Protein AF-A0A6D2LC51-F1 (afdb_monomer)

Mean predicted aligned error: 14.72 Å

Organism: NCBI:txid1685480

Secondary structure (DSSP, 8-state):
---B------------TTSSS---SS--THHHHHHS----------------EEEEEEE-SSEEEEEEEEEETTEEEEEEEEEEEPPHHHHTS-HHHHHHHHHHHHHHHTHHHHHHS-EEEE-SS-HHHHHH-TTS-HHHHHHHHHHTTS-EE-

Foldseek 3Di:
DDWDFPPDPDDPDDDDVVPPPDDDDDDDDPVVVVVPDDDDDDDDPPPPPQQEWEWEWDDDLFKIKIWIWGDDPNDTDTGTIDMDGDDPVRSPDDRLVRRLVNVLRCCVVVVVSQQRHAYEYDDPDPSVCQLPPPVHDPVSVVSNVVCVNGRYHD

Nearest PDB structures (foldseek):
  4hkq-assembly1_A  TM=8.408E-01  e=9.610E-07  Xenotropic MuLV-related virus VP62
  8wut-assembly1_E  TM=8.116E-01  e=4.799E-07  Moloney murine leukemia virus
  4mh8-assembly1_A  TM=8.258E-01  e=1.090E-06  Moloney murine leukemia virus isolate Shinnick
  8ygj-assembly1_E  TM=7.981E-01  e=2.258E-05  Moloney murine leukemia virus
  5dmq-assembly1_A  TM=7.706E-01  e=1.868E-05  Moloney murine leukemia virus isolate Shinnick

Structure (mmCIF, N/CA/C/O backbone):
data_AF-A0A6D2LC51-F1
#
_entry.id   AF-A0A6D2LC51-F1
#
loop_
_atom_site.group_PDB
_atom_site.id
_atom_site.type_symbol
_atom_site.label_atom_id
_atom_site.label_alt_id
_atom_site.label_comp_id
_atom_site.label_asym_id
_atom_site.label_entity_id
_atom_site.label_seq_id
_atom_site.pdbx_PDB_ins_code
_atom_site.Cartn_x
_atom_site.Cartn_y
_atom_site.Cartn_z
_atom_site.occupancy
_atom_site.B_iso_or_equiv
_atom_site.auth_seq_id
_atom_site.auth_comp_id
_atom_site.auth_asym_id
_atom_site.auth_atom_id
_atom_site.pdbx_PDB_model_num
ATOM 1 N N . MET A 1 1 ? 10.761 11.878 9.122 1.00 33.53 1 MET A N 1
ATOM 2 C CA . MET A 1 1 ? 9.705 10.841 9.105 1.00 33.53 1 MET A CA 1
ATOM 3 C C . MET A 1 1 ? 8.913 11.015 10.380 1.00 33.53 1 MET A C 1
ATOM 5 O O . MET A 1 1 ? 9.527 10.983 11.434 1.00 33.53 1 MET A O 1
ATOM 9 N N . GLU A 1 2 ? 7.607 11.233 10.288 1.00 31.53 2 GLU A N 1
ATOM 10 C CA . GLU A 1 2 ? 6.755 11.508 11.445 1.00 31.53 2 GLU A CA 1
ATOM 11 C C . GLU A 1 2 ? 5.524 10.608 11.330 1.00 31.53 2 GLU A C 1
ATOM 13 O O . GLU A 1 2 ? 4.809 10.646 10.328 1.00 31.53 2 GLU A O 1
ATOM 18 N N . VAL A 1 3 ? 5.359 9.702 12.290 1.00 33.09 3 VAL A N 1
ATOM 19 C CA . VAL A 1 3 ? 4.110 8.965 12.483 1.00 33.09 3 VAL A CA 1
ATOM 20 C C . VAL A 1 3 ? 3.375 9.766 13.540 1.00 33.09 3 VAL A C 1
ATOM 22 O O . VAL A 1 3 ? 3.725 9.695 14.714 1.00 33.09 3 VAL A O 1
ATOM 25 N N . MET A 1 4 ? 2.436 10.604 13.110 1.00 32.75 4 MET A N 1
ATOM 26 C CA . MET A 1 4 ? 1.657 11.405 14.043 1.00 32.75 4 MET A CA 1
ATOM 27 C C . MET A 1 4 ? 0.438 10.588 14.458 1.00 32.75 4 MET A C 1
ATOM 29 O O . MET A 1 4 ? -0.562 10.511 13.745 1.00 32.75 4 MET A O 1
ATOM 33 N N . GLU A 1 5 ? 0.563 9.915 15.598 1.00 35.25 5 GLU A N 1
ATOM 34 C CA . GLU A 1 5 ? -0.571 9.321 16.292 1.00 35.25 5 GLU A CA 1
ATOM 35 C C . GLU A 1 5 ? -1.362 10.464 16.933 1.00 35.25 5 GLU A C 1
ATOM 37 O O . GLU A 1 5 ? -1.004 10.985 17.989 1.00 35.25 5 GLU A O 1
ATOM 42 N N . ILE A 1 6 ? -2.440 10.894 16.277 1.00 40.84 6 ILE A N 1
ATOM 43 C CA . ILE A 1 6 ? -3.436 11.788 16.877 1.00 40.84 6 ILE A CA 1
ATOM 44 C C . ILE A 1 6 ? -4.312 10.976 17.836 1.00 40.84 6 ILE A C 1
ATOM 46 O O . ILE A 1 6 ? -5.513 10.800 17.647 1.00 40.84 6 ILE A O 1
ATOM 50 N N . ALA A 1 7 ? -3.685 10.461 18.893 1.00 36.75 7 ALA A N 1
ATOM 51 C CA . ALA A 1 7 ? -4.376 9.912 20.043 1.00 36.75 7 ALA A CA 1
ATOM 52 C C . ALA A 1 7 ? -5.079 11.059 20.779 1.00 36.75 7 ALA A C 1
ATOM 54 O O . ALA A 1 7 ? -4.468 11.748 21.590 1.00 36.75 7 ALA A O 1
ATOM 55 N N . GLY A 1 8 ? -6.354 11.282 20.448 1.00 39.94 8 GLY A N 1
ATOM 56 C CA . GLY A 1 8 ? -7.471 11.512 21.375 1.00 39.94 8 GLY A CA 1
ATOM 57 C C . GLY A 1 8 ? -7.281 12.346 22.653 1.00 39.94 8 GLY A C 1
ATOM 58 O O . GLY A 1 8 ? -8.039 12.155 23.600 1.00 39.94 8 GLY A O 1
ATOM 59 N N . LYS A 1 9 ? -6.326 13.274 22.735 1.00 44.22 9 LYS A N 1
ATOM 60 C CA . LYS A 1 9 ? -6.253 14.276 23.804 1.00 44.22 9 LYS A CA 1
ATOM 61 C C . LYS A 1 9 ? -7.151 15.443 23.410 1.00 44.22 9 LYS A C 1
ATOM 63 O O . LYS A 1 9 ? -6.702 16.347 22.726 1.00 44.22 9 LYS A O 1
ATOM 68 N N . TYR A 1 10 ? -8.438 15.334 23.728 1.00 39.22 10 TYR A N 1
ATOM 69 C CA . TYR A 1 10 ? -9.192 16.219 24.630 1.00 39.22 10 TYR A CA 1
ATOM 70 C C . TYR A 1 10 ? -10.688 15.854 24.551 1.00 39.22 10 TYR A C 1
ATOM 72 O O . TYR A 1 10 ? -11.236 15.721 23.456 1.00 39.22 10 TYR A O 1
ATOM 80 N N . PRO A 1 11 ? -11.356 15.668 25.702 1.00 38.97 11 PRO A N 1
ATOM 81 C CA . PRO A 1 11 ? -12.727 15.185 25.765 1.00 38.97 11 PRO A CA 1
ATOM 82 C C . PRO A 1 11 ? -13.712 16.342 25.574 1.00 38.97 11 PRO A C 1
ATOM 84 O O . PRO A 1 11 ? -13.669 17.330 26.303 1.00 38.97 11 PRO A O 1
ATOM 87 N N . LEU A 1 12 ? -14.655 16.205 24.644 1.00 44.50 12 LEU A N 1
ATOM 88 C CA . LEU A 1 12 ? -15.820 17.084 24.562 1.00 44.50 12 LEU A CA 1
ATOM 89 C C . LEU A 1 12 ? -17.073 16.301 24.945 1.00 44.50 12 LEU A C 1
ATOM 91 O O . LEU A 1 12 ? -17.730 15.715 24.091 1.00 44.50 12 LEU A O 1
ATOM 95 N N . ARG A 1 13 ? -17.363 16.306 26.251 1.00 31.44 13 ARG A N 1
ATOM 96 C CA . ARG A 1 13 ? -18.684 16.509 26.883 1.00 31.44 13 ARG A CA 1
ATOM 97 C C . ARG A 1 13 ? -18.676 15.917 28.291 1.00 31.44 13 ARG A C 1
ATOM 99 O O . ARG A 1 13 ? -18.671 14.706 28.479 1.00 31.44 13 ARG A O 1
ATOM 106 N N . ALA A 1 14 ? -18.689 16.811 29.277 1.00 40.91 14 ALA A N 1
ATOM 107 C CA . ALA A 1 14 ? -19.082 16.503 30.646 1.00 40.91 14 ALA A CA 1
ATOM 108 C C . ALA A 1 14 ? -20.451 15.795 30.658 1.00 40.91 14 ALA A C 1
ATOM 110 O O . ALA A 1 14 ? -21.324 16.155 29.861 1.00 40.91 14 ALA A O 1
ATOM 111 N N . PRO A 1 15 ? -20.646 14.809 31.551 1.00 44.00 15 PRO A N 1
ATOM 112 C CA . PRO A 1 15 ? -21.473 15.111 32.720 1.00 44.00 15 PRO A CA 1
A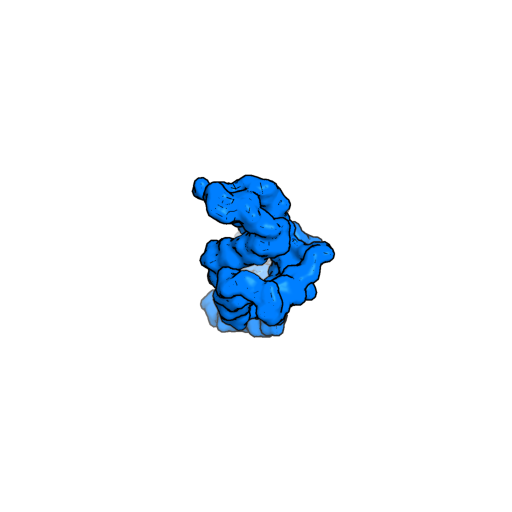TOM 113 C C . PRO A 1 15 ? -21.046 14.319 33.971 1.00 44.00 15 PRO A C 1
ATOM 115 O O . PRO A 1 15 ? -21.217 13.107 34.035 1.00 44.00 15 PRO A O 1
ATOM 118 N N . ILE A 1 16 ? -20.531 15.006 34.994 1.00 40.09 16 ILE A N 1
ATOM 119 C CA . ILE A 1 16 ? -20.418 14.444 36.362 1.00 40.09 16 ILE A CA 1
ATOM 120 C C . ILE A 1 16 ? -20.939 15.439 37.413 1.00 40.09 16 ILE A C 1
ATOM 122 O O . ILE A 1 16 ? -21.378 15.039 38.485 1.00 40.09 16 ILE A O 1
ATOM 126 N N . THR A 1 17 ? -21.013 16.732 37.091 1.00 32.66 17 THR A N 1
ATOM 127 C CA . THR A 1 17 ? -21.396 17.787 38.042 1.00 32.66 17 THR A CA 1
ATOM 128 C C . THR A 1 17 ? -22.825 17.668 38.591 1.00 32.66 17 THR A C 1
ATOM 130 O O . THR A 1 17 ? -23.124 18.296 39.596 1.00 32.66 17 THR A O 1
ATOM 133 N N . LEU A 1 18 ? -23.703 16.847 37.998 1.00 40.84 18 LEU A N 1
ATOM 134 C CA . LEU A 1 18 ? -25.066 16.645 38.510 1.00 40.84 18 LEU A CA 1
ATOM 135 C C . LEU A 1 18 ? -25.186 15.558 39.593 1.00 40.84 18 LEU A C 1
ATOM 137 O O . LEU A 1 18 ? -26.256 15.408 40.168 1.00 40.84 18 LEU A O 1
ATOM 141 N N . ALA A 1 19 ? -24.132 14.781 39.856 1.00 44.56 19 ALA A N 1
ATOM 142 C CA . ALA A 1 19 ? -24.200 13.655 40.792 1.00 44.56 19 ALA A CA 1
ATOM 143 C C . ALA A 1 19 ? -23.714 13.996 42.211 1.00 44.56 19 ALA A C 1
ATOM 145 O O . ALA A 1 19 ? -23.713 13.120 43.071 1.00 44.56 19 ALA A O 1
ATOM 146 N N . LEU A 1 20 ? -23.268 15.235 42.455 1.00 38.88 20 LEU A N 1
ATOM 147 C CA . LEU A 1 20 ? -22.619 15.620 43.714 1.00 38.88 20 LEU A CA 1
ATOM 148 C C . LEU A 1 20 ? -23.469 16.501 44.636 1.00 38.88 20 LEU A C 1
ATOM 150 O O . LEU A 1 20 ? -22.967 16.961 45.657 1.00 38.88 20 LEU A O 1
ATOM 154 N N . GLU A 1 21 ? -24.743 16.701 44.315 1.00 46.88 21 GLU A N 1
ATOM 155 C CA . GLU A 1 21 ? -25.719 17.218 45.267 1.00 46.88 21 GLU A CA 1
ATOM 156 C C . GLU A 1 21 ? -26.601 16.036 45.672 1.00 46.88 21 GLU A C 1
ATOM 158 O O . GLU A 1 21 ? -27.589 15.762 45.003 1.00 46.88 21 GLU A O 1
ATOM 163 N N . MET A 1 22 ? -26.189 15.263 46.681 1.00 36.31 22 MET A N 1
ATOM 164 C CA . MET A 1 22 ? -27.072 14.744 47.739 1.00 36.31 22 MET A CA 1
ATOM 165 C C . MET A 1 22 ? -26.374 13.683 48.595 1.00 36.31 22 MET A C 1
ATOM 167 O O . MET A 1 22 ? -25.944 12.627 48.136 1.00 36.31 22 MET A O 1
ATOM 171 N N . ASP A 1 23 ? -26.298 14.031 49.877 1.00 44.03 23 ASP A N 1
ATOM 172 C CA . ASP A 1 23 ? -25.762 13.263 50.989 1.00 44.03 23 ASP A CA 1
ATOM 173 C C . ASP A 1 23 ? -26.815 12.285 51.549 1.00 44.03 23 ASP A C 1
ATOM 175 O O . ASP A 1 23 ? -28.028 12.483 51.442 1.00 44.03 23 ASP A O 1
ATOM 179 N N . PHE A 1 24 ? -26.330 11.197 52.139 1.00 47.81 24 PHE A N 1
ATOM 180 C CA . PHE A 1 24 ? -27.052 9.951 52.372 1.00 47.81 24 PHE A CA 1
ATOM 181 C C . PHE A 1 24 ? -27.684 9.896 53.769 1.00 47.81 24 PHE A C 1
ATOM 183 O O . PHE A 1 24 ? -26.993 9.656 54.757 1.00 47.81 24 PHE A O 1
ATOM 190 N N . LYS A 1 25 ? -29.018 10.004 53.851 1.00 47.09 25 LYS A N 1
ATOM 191 C CA . LYS A 1 25 ? -29.834 9.430 54.943 1.00 47.09 25 LYS A CA 1
ATOM 192 C C . LYS A 1 25 ? -31.213 9.001 54.416 1.00 47.09 25 LYS A C 1
ATOM 194 O O . LYS A 1 25 ? -32.174 9.750 54.520 1.00 47.09 25 LYS A O 1
ATOM 199 N N . GLY A 1 26 ? -31.308 7.778 53.881 1.00 53.47 26 GLY A N 1
ATOM 200 C CA . GLY A 1 26 ? -32.590 7.106 53.593 1.00 53.47 26 GLY A CA 1
ATOM 201 C C . GLY A 1 26 ? -33.188 7.331 52.198 1.00 53.47 26 GLY A C 1
ATOM 202 O O . GLY A 1 26 ? -34.289 7.859 52.100 1.00 53.47 26 GLY A O 1
ATOM 203 N N . LEU A 1 27 ? -32.500 6.893 51.135 1.00 46.47 27 LEU A N 1
ATOM 204 C CA . LEU A 1 27 ? -32.936 7.043 49.735 1.00 46.47 27 LEU A CA 1
ATOM 205 C C . LEU A 1 27 ? -32.709 5.768 48.887 1.00 46.47 27 LEU A C 1
ATOM 207 O O . LEU A 1 27 ? -32.030 4.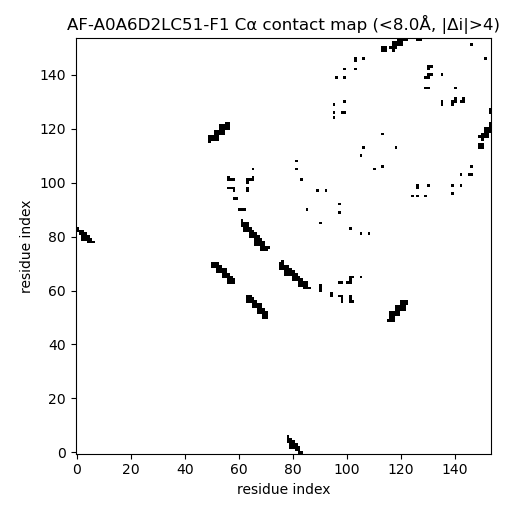825 49.292 1.00 46.47 27 LEU A O 1
ATOM 211 N N . ASP A 1 28 ? -33.370 5.762 47.735 1.00 54.91 28 ASP A N 1
ATOM 212 C CA . ASP A 1 28 ? -33.913 4.688 46.900 1.00 54.91 28 ASP A CA 1
ATOM 213 C C . ASP A 1 28 ? -32.940 3.913 45.979 1.00 54.91 28 ASP A C 1
ATOM 215 O O . ASP A 1 28 ? -31.948 4.430 45.475 1.00 54.91 28 ASP A O 1
ATOM 219 N N . GLY A 1 29 ? -33.295 2.635 45.759 1.00 50.47 29 GLY A N 1
ATOM 220 C CA . GLY A 1 29 ? -33.035 1.733 44.617 1.00 50.47 29 GLY A CA 1
ATOM 221 C C . GLY A 1 29 ? -31.663 1.666 43.928 1.00 50.47 29 GLY A C 1
ATOM 222 O O . GLY A 1 29 ? -31.118 0.578 43.749 1.00 50.47 29 GLY A O 1
ATOM 223 N N . LEU A 1 30 ? -31.104 2.790 43.490 1.00 52.75 30 LEU A N 1
ATOM 224 C CA . LEU A 1 30 ? -29.933 2.831 42.610 1.00 52.75 30 LEU A CA 1
ATOM 225 C C . LEU A 1 30 ? -28.605 2.689 43.364 1.00 52.75 30 LEU A C 1
ATOM 227 O O . LEU A 1 30 ? -27.642 2.158 42.814 1.00 52.75 30 LEU A O 1
ATOM 231 N N . VAL A 1 31 ? -28.558 3.063 44.644 1.00 52.53 31 VAL A N 1
ATOM 232 C CA . VAL A 1 31 ? -27.341 2.915 45.463 1.00 52.53 31 VAL A CA 1
ATOM 233 C C . VAL A 1 31 ? -27.036 1.440 45.771 1.00 52.53 31 VAL A C 1
ATOM 235 O O . VAL A 1 31 ? -25.871 1.048 45.832 1.00 52.53 31 VAL A O 1
ATOM 238 N N . TRP A 1 32 ? -28.057 0.577 45.852 1.00 48.31 32 TRP A N 1
ATOM 239 C CA . TRP A 1 32 ? -27.864 -0.873 45.998 1.00 48.31 32 TRP A CA 1
ATOM 240 C C . 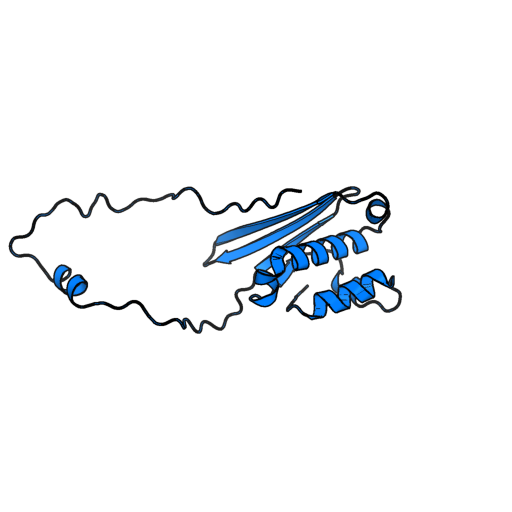TRP A 1 32 ? -27.301 -1.533 44.733 1.00 48.31 32 TRP A C 1
ATOM 242 O O . TRP A 1 32 ? -26.483 -2.449 44.832 1.00 48.31 32 TRP A O 1
ATOM 252 N N . ALA A 1 33 ? -27.671 -1.036 43.547 1.00 50.06 33 ALA A N 1
ATOM 253 C CA . ALA A 1 33 ? -27.197 -1.573 42.270 1.00 50.06 33 ALA A CA 1
ATOM 254 C C . ALA A 1 33 ? -25.690 -1.351 42.043 1.00 50.06 33 ALA A C 1
ATOM 256 O O . ALA A 1 33 ? -25.073 -2.081 41.271 1.00 50.06 33 ALA A O 1
ATOM 257 N N . MET A 1 34 ? -25.082 -0.387 42.743 1.00 49.19 34 MET A N 1
ATOM 258 C CA . MET A 1 34 ? -23.648 -0.100 42.647 1.00 49.19 34 MET A CA 1
ATOM 259 C C . MET A 1 34 ? -22.797 -0.888 43.658 1.00 49.19 34 MET A C 1
ATOM 261 O O . MET A 1 34 ? -21.604 -1.069 43.435 1.00 49.19 34 MET A O 1
ATOM 265 N N . ILE A 1 35 ? -23.393 -1.404 44.741 1.00 58.69 35 ILE A N 1
ATOM 266 C CA . ILE A 1 35 ? -22.685 -2.220 45.748 1.00 58.69 35 ILE A CA 1
ATOM 267 C C . ILE A 1 35 ? -22.648 -3.704 45.339 1.00 58.69 35 ILE A C 1
ATOM 269 O O . ILE A 1 35 ? -21.672 -4.397 45.620 1.00 58.69 35 ILE A O 1
ATOM 273 N N . LEU A 1 36 ? -23.682 -4.194 44.646 1.00 45.06 36 LEU A N 1
ATOM 274 C CA . LEU A 1 36 ? -23.860 -5.620 44.332 1.00 45.06 36 LEU A CA 1
ATOM 275 C C . LEU A 1 36 ? -23.276 -6.070 42.978 1.00 45.06 36 LEU A C 1
ATOM 277 O O . LEU A 1 36 ? -23.453 -7.228 42.608 1.00 45.06 36 LEU A O 1
ATOM 281 N N . TRP A 1 37 ? -22.557 -5.208 42.247 1.00 35.28 37 TRP A N 1
ATOM 282 C CA . TRP A 1 37 ? -21.896 -5.607 40.997 1.00 35.28 37 TRP A CA 1
ATOM 283 C C . TRP A 1 37 ? -20.397 -5.271 40.951 1.00 35.28 37 TRP A C 1
ATOM 285 O O . TRP A 1 37 ? -19.996 -4.182 40.539 1.00 35.28 37 TRP A O 1
ATOM 295 N N . PRO A 1 38 ? -19.539 -6.255 41.256 1.00 47.97 38 PRO A N 1
ATOM 296 C CA . PRO A 1 38 ? -18.314 -6.468 40.488 1.00 47.97 38 PRO A CA 1
ATOM 297 C C . PRO A 1 38 ? -18.305 -7.904 39.910 1.00 47.97 38 PRO A C 1
ATOM 299 O O . PRO A 1 38 ? -18.787 -8.815 40.584 1.00 47.97 38 PRO A O 1
ATOM 302 N N . PRO A 1 39 ? -17.754 -8.158 38.696 1.00 43.62 39 PRO A N 1
ATOM 303 C CA . PRO A 1 39 ? -16.334 -7.891 38.460 1.00 43.62 39 PRO A CA 1
ATOM 304 C C . PRO A 1 39 ? -15.919 -7.469 37.031 1.00 43.62 39 PRO A C 1
ATOM 306 O O . PRO A 1 39 ? -16.573 -7.722 36.020 1.00 43.62 39 PRO A O 1
ATOM 309 N N . ARG A 1 40 ? -14.710 -6.900 36.957 1.00 49.94 40 ARG A N 1
ATOM 310 C CA . ARG A 1 40 ? -13.820 -7.052 35.798 1.00 49.94 40 ARG A CA 1
ATOM 311 C C . ARG A 1 40 ? -13.421 -8.529 35.688 1.00 49.94 40 ARG A C 1
ATOM 313 O O . ARG A 1 40 ? -12.793 -9.003 36.619 1.00 49.94 40 ARG A O 1
ATOM 320 N N . THR A 1 41 ? -13.745 -9.186 34.573 1.00 52.09 41 THR A N 1
ATOM 321 C CA . THR A 1 41 ? -12.890 -10.081 33.749 1.00 52.09 41 THR A CA 1
ATOM 322 C C . THR A 1 41 ? -13.762 -11.023 32.928 1.00 52.09 41 THR A C 1
ATOM 324 O O . THR A 1 41 ? -14.097 -12.113 33.371 1.00 52.09 41 THR A O 1
ATOM 327 N N . SER A 1 42 ? -14.059 -10.609 31.701 1.00 33.09 42 SER A N 1
ATOM 328 C CA . SER A 1 42 ? -14.118 -11.503 30.545 1.00 33.09 42 SER A CA 1
ATOM 329 C C . SER A 1 42 ? -14.258 -10.639 29.293 1.00 33.09 42 SER A C 1
ATOM 331 O O . SER A 1 42 ? -15.349 -10.213 28.927 1.00 33.09 42 SER A O 1
ATOM 333 N N . TYR A 1 43 ? -13.135 -10.405 28.605 1.00 49.78 43 TYR A N 1
ATOM 334 C CA . TYR A 1 43 ? -13.166 -10.653 27.164 1.00 49.78 43 TYR A CA 1
ATOM 335 C C . TYR A 1 43 ? -13.698 -12.094 27.025 1.00 49.78 43 TYR A C 1
ATOM 337 O O . TYR A 1 43 ? -13.203 -12.968 27.738 1.00 49.78 43 TYR A O 1
ATOM 345 N N . PRO A 1 44 ? -14.765 -12.328 26.255 1.00 40.69 44 PRO A N 1
ATOM 346 C CA . PRO A 1 44 ? -14.781 -11.969 24.855 1.00 40.69 44 PRO A CA 1
ATOM 347 C C . PRO A 1 44 ? -16.059 -11.209 24.516 1.00 40.69 44 PRO A C 1
ATOM 349 O O . PRO A 1 44 ? -17.162 -11.748 24.578 1.00 40.69 44 PRO A O 1
ATOM 352 N N . ILE A 1 45 ? -15.921 -9.971 24.044 1.00 44.44 45 ILE A N 1
ATOM 353 C CA . ILE A 1 45 ? -16.909 -9.541 23.060 1.00 44.44 45 ILE A CA 1
ATOM 354 C C . ILE A 1 45 ? -16.479 -10.246 21.779 1.00 44.44 45 ILE A C 1
ATOM 356 O O . ILE A 1 45 ? -15.719 -9.698 20.981 1.00 44.44 45 ILE A O 1
ATOM 360 N N . GLU A 1 46 ? -16.945 -11.483 21.625 1.00 44.09 46 GLU A N 1
ATOM 361 C CA . GLU A 1 46 ? -17.060 -12.167 20.343 1.00 44.09 46 GLU A CA 1
ATOM 362 C C . GLU A 1 46 ? -18.100 -11.386 19.531 1.00 44.09 46 GLU A C 1
ATOM 364 O O . GLU A 1 46 ? -19.253 -11.756 19.355 1.00 44.09 46 GLU A O 1
ATOM 369 N N . THR A 1 47 ? -17.707 -10.191 19.114 1.00 39.88 47 THR A N 1
ATOM 370 C CA . THR A 1 47 ? -18.270 -9.549 17.948 1.00 39.88 47 THR A CA 1
ATOM 371 C C . THR A 1 47 ? -17.246 -9.819 16.867 1.00 39.88 47 THR A C 1
ATOM 373 O O . THR A 1 47 ? -16.365 -9.010 16.575 1.00 39.88 47 THR A O 1
ATOM 376 N N . SER A 1 48 ? -17.347 -11.021 16.305 1.00 43.34 48 SER A N 1
ATOM 377 C CA . SER A 1 48 ? -16.654 -11.495 15.106 1.00 43.34 48 SER A CA 1
ATOM 378 C C . SER A 1 48 ? -17.123 -10.724 13.865 1.00 43.34 48 SER A C 1
ATOM 380 O O . SER A 1 48 ? -17.311 -11.281 12.792 1.00 43.34 48 SER A O 1
ATOM 382 N N . ARG A 1 49 ? -17.325 -9.409 13.981 1.00 51.16 49 ARG A N 1
ATOM 383 C CA . ARG A 1 49 ? -17.149 -8.519 12.846 1.00 51.16 49 ARG A CA 1
ATOM 384 C C . ARG A 1 49 ? -15.697 -8.094 12.917 1.00 51.16 49 ARG A C 1
ATOM 386 O O . ARG A 1 49 ? -15.344 -7.268 13.760 1.00 51.16 49 ARG A O 1
ATOM 393 N N . ARG A 1 50 ? -14.853 -8.670 12.051 1.00 54.28 50 ARG A N 1
ATOM 394 C CA . ARG A 1 50 ? -13.629 -7.994 11.599 1.00 54.28 50 ARG A CA 1
ATOM 395 C C . ARG A 1 50 ? -14.031 -6.539 11.372 1.00 54.28 50 ARG A C 1
ATOM 397 O O . ARG A 1 50 ? -14.857 -6.264 10.511 1.00 54.28 50 ARG A O 1
ATOM 404 N N . ARG A 1 51 ? -13.593 -5.635 12.249 1.00 71.12 51 ARG A N 1
ATOM 405 C CA . ARG A 1 51 ? -13.977 -4.225 12.147 1.00 71.12 51 ARG A CA 1
ATOM 406 C C . ARG A 1 51 ? -13.232 -3.692 10.937 1.00 71.12 51 ARG A C 1
ATOM 408 O O . ARG A 1 51 ? -12.014 -3.568 10.995 1.00 71.12 51 ARG A O 1
ATOM 415 N N . THR A 1 52 ? -13.950 -3.486 9.847 1.00 79.12 52 THR A N 1
ATOM 416 C CA . THR A 1 52 ? -13.379 -3.002 8.598 1.00 79.12 52 THR A CA 1
ATOM 417 C C . THR A 1 52 ? -12.746 -1.636 8.829 1.00 79.12 52 THR A C 1
ATOM 419 O O . THR A 1 52 ? -13.349 -0.759 9.453 1.00 79.12 52 THR A O 1
ATOM 422 N N . ALA A 1 53 ? -11.507 -1.470 8.382 1.00 86.94 53 ALA A N 1
ATOM 423 C CA . ALA A 1 53 ? -10.845 -0.176 8.349 1.00 86.94 53 ALA A CA 1
ATOM 424 C C . ALA A 1 53 ? -10.608 0.225 6.895 1.00 86.94 53 ALA A C 1
ATOM 426 O O . ALA A 1 53 ? -10.303 -0.613 6.051 1.00 86.94 53 ALA A O 1
ATOM 427 N N . TYR A 1 54 ? -10.742 1.513 6.610 1.00 88.25 54 TYR A N 1
ATOM 428 C CA . TYR A 1 54 ? -10.597 2.068 5.274 1.00 88.25 54 TYR A CA 1
ATOM 429 C C . TYR A 1 54 ? -9.235 2.728 5.151 1.00 88.25 54 TYR A C 1
ATOM 431 O O . TYR A 1 54 ? -8.855 3.553 5.983 1.00 88.25 54 TYR A O 1
ATOM 439 N N . LEU A 1 55 ? -8.494 2.372 4.110 1.00 91.06 55 LEU A N 1
ATOM 440 C CA . LEU A 1 55 ? -7.190 2.937 3.817 1.00 91.06 55 LEU A CA 1
ATOM 441 C C . LEU A 1 55 ? -7.267 3.785 2.555 1.00 91.06 55 LEU A C 1
ATOM 443 O O . LEU A 1 55 ? -7.415 3.269 1.451 1.00 91.06 55 LEU A O 1
ATOM 447 N N . TYR A 1 56 ? -7.104 5.090 2.722 1.00 90.44 56 TYR A N 1
ATOM 448 C CA . TYR A 1 56 ? -6.981 6.028 1.615 1.00 90.44 56 TYR A CA 1
ATOM 449 C C . TYR A 1 56 ? -5.515 6.163 1.239 1.00 90.44 56 TYR A C 1
ATOM 451 O O . TYR A 1 56 ? -4.671 6.398 2.104 1.00 90.44 56 TYR A O 1
ATOM 459 N N . LEU A 1 57 ? -5.212 6.033 -0.049 1.00 90.94 57 LEU A N 1
ATOM 460 C CA . LEU A 1 57 ? -3.855 6.147 -0.571 1.00 90.94 57 LEU A CA 1
ATOM 461 C C . LEU A 1 57 ? -3.739 7.374 -1.464 1.00 90.94 57 LEU A C 1
ATOM 463 O O . LEU A 1 57 ? -4.604 7.640 -2.297 1.00 90.94 57 LEU A O 1
ATOM 467 N N . ALA A 1 58 ? -2.629 8.089 -1.332 1.00 88.81 58 ALA A N 1
ATOM 468 C CA . ALA A 1 58 ? -2.279 9.174 -2.227 1.00 88.81 58 ALA A CA 1
ATOM 469 C C . ALA A 1 58 ? -0.808 9.078 -2.631 1.00 88.81 58 ALA A C 1
ATOM 471 O O . ALA A 1 58 ? 0.069 8.706 -1.849 1.00 88.81 58 ALA A O 1
ATOM 472 N N . ALA A 1 59 ? -0.536 9.435 -3.881 1.00 88.94 59 ALA A N 1
ATOM 473 C CA . ALA A 1 59 ? 0.806 9.476 -4.429 1.00 88.94 59 ALA A CA 1
ATOM 474 C C . ALA A 1 59 ? 1.019 10.804 -5.154 1.00 88.94 59 ALA A C 1
ATOM 476 O O . ALA A 1 59 ? 0.223 11.205 -6.000 1.00 88.94 59 ALA A O 1
ATOM 477 N N . SER A 1 60 ? 2.121 11.469 -4.829 1.00 88.38 60 SER A N 1
ATOM 478 C CA . SER A 1 60 ? 2.638 12.638 -5.528 1.00 88.38 60 SER A CA 1
ATOM 479 C C . SER A 1 60 ? 3.990 12.297 -6.175 1.00 88.38 60 SER A C 1
ATOM 481 O O . SER A 1 60 ? 4.544 11.215 -5.944 1.00 88.38 60 SER A O 1
ATOM 483 N N . PRO A 1 61 ? 4.564 13.186 -7.006 1.00 88.31 61 PRO A N 1
ATOM 484 C CA . PRO A 1 61 ? 5.851 12.928 -7.646 1.00 88.31 61 PRO A CA 1
ATOM 485 C C . PRO A 1 61 ? 6.978 12.600 -6.659 1.00 88.31 61 PRO A C 1
ATOM 487 O O . PRO A 1 61 ? 7.813 11.753 -6.978 1.00 88.31 61 PRO A O 1
ATOM 490 N N . ALA A 1 62 ? 6.957 13.217 -5.473 1.00 88.69 62 ALA A N 1
ATOM 491 C CA . ALA A 1 62 ? 8.023 13.148 -4.476 1.00 88.69 62 ALA A CA 1
ATOM 492 C C . ALA A 1 62 ? 7.613 12.500 -3.143 1.00 88.69 62 ALA A C 1
ATOM 494 O O . ALA A 1 62 ? 8.479 12.249 -2.310 1.00 88.69 62 ALA A O 1
ATOM 495 N N . THR A 1 63 ? 6.329 12.217 -2.919 1.00 91.12 63 THR A N 1
ATOM 496 C CA . THR A 1 63 ? 5.830 11.724 -1.627 1.00 91.12 63 THR A CA 1
ATOM 497 C C . THR A 1 63 ? 4.682 10.749 -1.837 1.00 91.12 63 THR A C 1
ATOM 499 O O . THR A 1 63 ? 3.861 10.925 -2.731 1.00 91.12 63 THR A O 1
ATOM 502 N N . VAL A 1 64 ? 4.588 9.741 -0.979 1.00 91.00 64 VAL A N 1
ATOM 503 C CA . VAL A 1 64 ? 3.416 8.867 -0.874 1.00 91.00 64 VAL A CA 1
ATOM 504 C C . VAL A 1 64 ? 2.832 8.952 0.526 1.00 91.00 64 VAL A C 1
ATOM 506 O O . VAL A 1 64 ? 3.570 9.105 1.503 1.00 91.00 64 VAL A O 1
ATOM 509 N N . SER A 1 65 ? 1.514 8.847 0.630 1.00 89.69 65 SER A N 1
ATOM 510 C CA . SER A 1 65 ? 0.813 8.839 1.906 1.00 89.69 65 SER A CA 1
ATOM 511 C C . SER A 1 65 ? -0.319 7.818 1.940 1.00 89.69 65 SER A C 1
ATOM 513 O O . SER A 1 65 ? -0.880 7.429 0.915 1.00 89.69 65 SER A O 1
ATOM 515 N N . GLY A 1 66 ? -0.615 7.369 3.154 1.00 90.19 66 GLY A N 1
ATOM 516 C CA . GLY A 1 66 ? -1.705 6.473 3.492 1.00 90.19 66 GLY A CA 1
ATOM 517 C C . GLY A 1 66 ? -2.415 6.986 4.741 1.00 90.19 66 GLY A C 1
ATOM 518 O O . GLY A 1 66 ? -1.768 7.394 5.707 1.00 90.19 66 GLY A O 1
ATOM 519 N N . MET A 1 67 ? -3.740 6.986 4.726 1.00 89.62 67 MET A N 1
ATOM 520 C CA . MET A 1 67 ? -4.569 7.395 5.855 1.00 89.62 67 MET A CA 1
ATOM 521 C C . MET A 1 67 ? -5.530 6.267 6.206 1.00 89.62 67 MET A C 1
ATOM 523 O O . MET A 1 67 ? -6.376 5.900 5.393 1.00 89.62 67 MET A O 1
ATOM 527 N N . L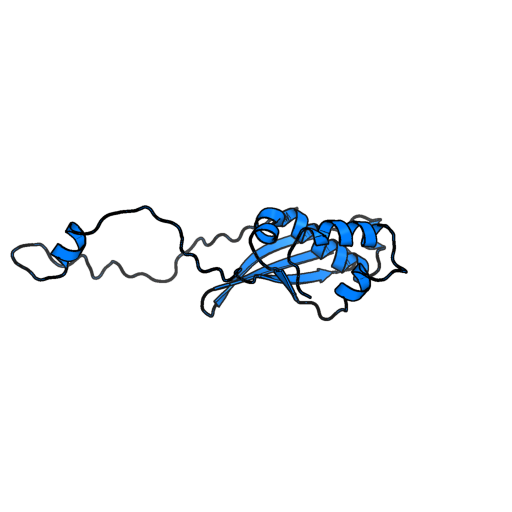EU A 1 68 ? -5.384 5.722 7.413 1.00 88.31 68 LEU A N 1
ATOM 528 C CA . LEU A 1 68 ? -6.239 4.665 7.932 1.00 88.31 68 LEU A CA 1
ATOM 529 C C . LEU A 1 68 ? -7.361 5.279 8.770 1.00 88.31 68 LEU A C 1
ATOM 531 O O . LEU A 1 68 ? -7.117 5.943 9.784 1.00 88.31 68 LEU A O 1
ATOM 535 N N . ILE A 1 69 ? -8.591 5.025 8.351 1.00 85.56 69 ILE A N 1
ATOM 536 C CA . ILE A 1 69 ? -9.817 5.480 8.994 1.00 85.56 69 ILE A CA 1
ATOM 537 C C . ILE A 1 69 ? -10.579 4.259 9.492 1.00 85.56 69 ILE A C 1
ATOM 539 O O . ILE A 1 69 ? -10.713 3.259 8.789 1.00 85.56 69 ILE A O 1
ATOM 543 N N . ARG A 1 70 ? -11.085 4.334 10.720 1.00 82.06 70 ARG A N 1
ATOM 544 C CA . ARG A 1 70 ? -11.958 3.316 11.296 1.00 82.06 70 ARG A CA 1
ATOM 545 C C . ARG A 1 70 ? -13.352 3.900 11.444 1.00 82.06 70 ARG A C 1
ATOM 547 O O . ARG A 1 70 ? -13.506 4.981 12.009 1.00 82.06 70 ARG A O 1
ATOM 554 N N . GLU A 1 71 ? -14.353 3.169 10.975 1.00 71.44 71 GLU A N 1
ATOM 555 C CA . GLU A 1 71 ? -15.747 3.487 11.277 1.00 71.44 71 GLU A CA 1
ATOM 556 C C . GLU A 1 71 ? -16.117 2.904 12.639 1.00 71.44 71 GLU A C 1
ATOM 558 O O . GLU A 1 71 ? -16.012 1.698 12.879 1.00 71.44 71 GLU A O 1
ATOM 563 N N . GLU A 1 72 ? -16.537 3.767 13.558 1.00 66.44 72 GLU A N 1
ATOM 564 C CA . GLU A 1 72 ? -17.079 3.366 14.848 1.00 66.44 72 GLU A CA 1
ATOM 565 C C . GLU A 1 72 ? -18.456 4.006 15.021 1.00 66.44 72 GLU A C 1
ATOM 567 O O . GLU A 1 72 ? -18.555 5.215 15.187 1.00 66.44 72 GLU A O 1
ATOM 572 N N . ARG A 1 73 ? -19.512 3.177 14.992 1.00 58.50 73 ARG A N 1
ATOM 573 C CA . ARG A 1 73 ? -20.895 3.553 15.351 1.00 58.50 73 ARG A CA 1
ATOM 574 C C . ARG A 1 73 ? -21.336 4.914 14.759 1.00 58.50 73 ARG A C 1
ATOM 576 O O . ARG A 1 73 ? -21.687 5.807 15.520 1.00 58.50 73 ARG A O 1
ATOM 583 N N . ASP A 1 74 ? -21.305 5.031 13.427 1.00 57.41 74 ASP A N 1
ATOM 584 C CA . ASP A 1 74 ? -21.658 6.222 12.616 1.00 57.41 74 ASP A CA 1
ATOM 585 C C . ASP A 1 74 ? -20.654 7.393 12.579 1.00 57.41 74 ASP A C 1
ATOM 587 O O . ASP A 1 74 ? -20.899 8.384 11.893 1.00 57.41 74 ASP A O 1
ATOM 591 N N . GLU A 1 75 ? -19.479 7.282 13.208 1.00 57.12 75 GLU A N 1
ATOM 592 C CA . GLU A 1 75 ? -18.400 8.268 13.053 1.00 57.12 75 GLU A CA 1
ATOM 593 C C . GLU A 1 75 ? -17.161 7.647 12.387 1.00 57.12 75 GLU A C 1
ATOM 595 O O . GLU A 1 75 ? -16.590 6.664 12.872 1.00 57.12 75 GLU A O 1
ATOM 600 N N . GLN A 1 76 ? -16.697 8.249 11.284 1.00 60.44 76 GLN A N 1
ATOM 601 C CA . GLN A 1 76 ? -15.370 7.968 10.734 1.00 60.44 76 GLN A CA 1
ATOM 602 C C . GLN A 1 76 ? -14.312 8.662 11.590 1.00 60.44 76 GLN A C 1
ATOM 604 O O . GLN A 1 76 ? -14.154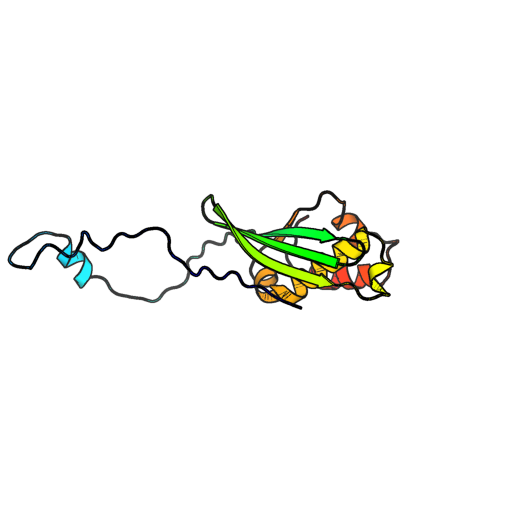 9.882 11.549 1.00 60.44 76 GLN A O 1
ATOM 609 N N . LYS A 1 77 ? -13.552 7.877 12.355 1.00 67.12 77 LYS A N 1
ATOM 610 C CA . LYS A 1 77 ? -12.398 8.375 13.105 1.00 67.12 77 LYS A CA 1
ATOM 611 C C . LYS A 1 77 ? -11.126 8.022 12.355 1.00 67.12 77 LYS A C 1
ATOM 613 O O . LYS A 1 77 ? -10.806 6.849 12.155 1.00 67.12 77 LYS A O 1
ATOM 618 N N . SER A 1 78 ? -10.386 9.045 11.935 1.00 62.53 78 SER A N 1
ATOM 619 C CA . SER A 1 78 ? -9.031 8.858 11.425 1.00 62.53 78 SER A CA 1
ATOM 620 C C . SER A 1 78 ? -8.148 8.346 12.553 1.00 62.53 78 SER A C 1
ATOM 622 O O . SER A 1 78 ? -8.030 9.010 13.583 1.00 62.53 78 SER A O 1
ATOM 624 N N . VAL A 1 79 ? -7.540 7.179 12.368 1.00 72.88 79 VAL A N 1
ATOM 625 C CA . VAL A 1 79 ? -6.755 6.539 13.428 1.00 72.88 79 VAL A CA 1
ATOM 626 C C . VAL A 1 79 ? -5.264 6.759 13.195 1.00 72.88 79 VAL A C 1
ATOM 628 O O . VAL A 1 79 ? -4.543 7.067 14.139 1.00 72.88 79 VAL A O 1
ATOM 631 N N . TYR A 1 80 ? -4.804 6.673 11.939 1.00 82.69 80 TYR A N 1
ATOM 632 C CA . TYR A 1 80 ? -3.385 6.832 11.610 1.00 82.69 80 TYR A CA 1
ATOM 633 C C . TYR A 1 80 ? -3.154 7.508 10.266 1.00 82.69 80 TYR A C 1
ATOM 635 O O . TYR A 1 80 ? -3.819 7.209 9.275 1.00 82.69 80 TYR A O 1
ATOM 643 N N . TYR A 1 81 ? -2.131 8.360 10.226 1.00 85.69 81 TYR A N 1
ATOM 644 C CA . TYR A 1 81 ? -1.592 8.934 9.002 1.00 85.69 81 TYR A CA 1
ATOM 645 C C . TYR A 1 81 ? -0.133 8.517 8.835 1.00 85.69 81 TYR A C 1
ATOM 647 O O . TYR A 1 81 ? 0.696 8.699 9.730 1.00 85.69 81 TYR A O 1
ATOM 655 N N . VAL A 1 82 ? 0.190 7.962 7.671 1.00 87.00 82 VAL A N 1
ATOM 656 C CA . VAL A 1 82 ? 1.551 7.593 7.296 1.00 87.00 82 VAL A CA 1
ATOM 657 C C . VAL A 1 82 ? 1.939 8.325 6.025 1.00 87.00 82 VAL A C 1
ATOM 659 O O . VAL A 1 82 ? 1.229 8.316 5.028 1.00 87.00 82 VAL A O 1
ATOM 662 N N . THR A 1 83 ? 3.106 8.954 6.044 1.00 89.12 83 THR A N 1
ATOM 663 C CA . THR A 1 83 ? 3.695 9.587 4.864 1.00 89.12 83 THR A CA 1
ATOM 664 C C . THR A 1 83 ? 5.151 9.169 4.717 1.00 89.12 83 THR A C 1
ATOM 666 O O . THR A 1 83 ? 5.828 8.812 5.695 1.00 89.12 83 THR A O 1
ATOM 669 N N . LYS A 1 84 ? 5.628 9.158 3.475 1.00 88.81 84 LYS A N 1
ATOM 670 C CA . LYS A 1 84 ? 7.011 8.867 3.117 1.00 88.81 84 LYS A CA 1
ATOM 671 C C . LYS A 1 84 ? 7.425 9.734 1.934 1.00 88.81 84 LYS A C 1
ATOM 673 O O . LYS A 1 84 ? 6.830 9.658 0.861 1.00 88.81 84 LYS A O 1
ATOM 678 N N . THR A 1 85 ? 8.493 10.499 2.120 1.00 92.88 85 THR A N 1
ATOM 679 C CA . THR A 1 85 ? 9.216 11.133 1.016 1.00 92.88 85 THR A CA 1
ATOM 680 C C . THR A 1 85 ? 9.931 10.054 0.206 1.00 92.88 85 THR A C 1
ATOM 682 O O . THR A 1 85 ? 10.619 9.200 0.770 1.00 92.88 85 THR A O 1
ATOM 685 N N . LEU A 1 86 ? 9.738 10.078 -1.106 1.00 90.50 86 LEU A N 1
ATOM 686 C CA . LEU A 1 86 ? 10.353 9.154 -2.046 1.00 90.50 86 LEU A CA 1
ATOM 687 C C . LEU A 1 86 ? 11.828 9.509 -2.239 1.00 90.50 86 LEU A C 1
ATOM 689 O O . LEU A 1 86 ? 12.185 10.681 -2.355 1.00 90.50 86 LEU A O 1
ATOM 693 N N . ILE A 1 87 ? 12.680 8.489 -2.302 1.00 93.19 87 ILE A N 1
ATOM 694 C CA . ILE A 1 87 ? 14.077 8.663 -2.724 1.00 93.19 87 ILE A CA 1
ATOM 695 C C . ILE A 1 87 ? 14.158 8.793 -4.250 1.00 93.19 87 ILE A C 1
ATOM 697 O O . ILE A 1 87 ? 13.232 8.397 -4.952 1.00 93.19 87 ILE A O 1
ATOM 701 N N . ASP A 1 88 ? 15.282 9.272 -4.785 1.00 91.94 88 ASP A N 1
ATOM 702 C CA . ASP A 1 88 ? 15.461 9.524 -6.227 1.00 91.94 88 ASP A CA 1
ATOM 703 C C . ASP A 1 88 ? 15.161 8.311 -7.139 1.00 91.94 88 ASP A C 1
ATOM 705 O O . ASP A 1 88 ? 14.683 8.444 -8.265 1.00 91.94 88 ASP A O 1
ATOM 709 N N . ALA A 1 89 ? 15.400 7.092 -6.653 1.00 91.12 89 ALA A N 1
ATOM 710 C CA . ALA A 1 89 ? 15.015 5.888 -7.385 1.00 91.12 89 ALA A CA 1
ATOM 711 C C . ALA A 1 89 ? 13.487 5.688 -7.426 1.00 91.12 89 ALA A C 1
ATOM 713 O O . ALA A 1 89 ? 12.947 5.257 -8.440 1.00 91.12 89 ALA A O 1
ATOM 714 N N . GLU A 1 90 ? 12.787 6.011 -6.337 1.00 89.56 90 GLU A N 1
ATOM 715 C CA . GLU A 1 90 ? 11.340 5.825 -6.179 1.00 89.56 90 GLU A CA 1
ATOM 716 C C . GLU A 1 90 ? 10.526 6.959 -6.821 1.00 89.56 90 GLU A C 1
ATOM 718 O O . GLU A 1 90 ? 9.397 6.745 -7.264 1.00 89.56 90 GLU A O 1
ATOM 723 N N . THR A 1 91 ? 11.087 8.168 -6.934 1.00 91.38 91 THR A N 1
ATOM 724 C CA . THR A 1 91 ? 10.450 9.286 -7.654 1.00 91.38 91 THR A CA 1
ATOM 725 C C . THR A 1 91 ? 10.263 8.976 -9.139 1.00 91.38 91 THR A C 1
ATOM 727 O O . THR A 1 91 ? 9.329 9.488 -9.758 1.00 91.38 91 THR A O 1
ATOM 730 N N . ARG A 1 92 ? 11.091 8.090 -9.700 1.00 91.50 92 ARG A N 1
ATOM 731 C CA . ARG A 1 92 ? 11.020 7.629 -11.093 1.00 91.50 92 ARG A CA 1
ATOM 732 C C . ARG A 1 92 ? 9.986 6.527 -11.330 1.00 91.50 92 ARG A C 1
ATOM 734 O O . ARG A 1 92 ? 9.778 6.131 -12.473 1.00 91.50 92 ARG A O 1
ATOM 741 N N . TYR A 1 93 ? 9.332 6.030 -10.281 1.00 89.12 93 TYR A N 1
ATOM 742 C CA . TYR A 1 93 ? 8.306 5.002 -10.430 1.00 89.12 93 TYR A CA 1
ATOM 743 C C . TYR A 1 93 ? 7.053 5.553 -11.123 1.00 89.12 93 TYR A C 1
ATOM 745 O O . TYR A 1 93 ? 6.678 6.712 -10.905 1.00 89.12 93 TYR A O 1
ATOM 753 N N . PRO A 1 94 ? 6.361 4.735 -11.935 1.00 89.25 94 PRO A N 1
ATOM 754 C CA . PRO A 1 94 ? 5.072 5.123 -12.483 1.00 89.25 94 PRO A CA 1
ATOM 755 C C . PRO A 1 94 ? 4.046 5.344 -11.352 1.00 89.25 94 PRO A C 1
ATOM 757 O O . PRO A 1 94 ? 4.179 4.755 -10.275 1.00 89.25 94 PRO A O 1
ATOM 760 N N . PRO A 1 95 ? 2.992 6.153 -11.575 1.00 88.50 95 PRO A N 1
ATOM 761 C CA . PRO A 1 95 ? 2.001 6.479 -10.543 1.00 88.50 95 PRO A CA 1
ATOM 762 C C . PRO A 1 95 ? 1.396 5.252 -9.842 1.00 88.50 95 PRO A C 1
ATOM 764 O O . PRO A 1 95 ? 1.244 5.254 -8.622 1.00 88.50 95 PRO A O 1
ATOM 767 N N . MET A 1 96 ? 1.139 4.176 -10.591 1.00 87.94 96 MET A N 1
ATOM 768 C CA . MET A 1 96 ? 0.600 2.922 -10.048 1.00 87.94 96 MET A CA 1
ATOM 769 C C . MET A 1 96 ? 1.573 2.225 -9.090 1.00 87.94 96 MET A C 1
ATOM 771 O O . MET A 1 96 ? 1.173 1.757 -8.028 1.00 87.94 96 MET A O 1
ATOM 775 N N . GLU A 1 97 ? 2.864 2.192 -9.430 1.00 89.88 97 GLU A N 1
ATOM 776 C CA . GLU A 1 97 ? 3.896 1.646 -8.542 1.00 89.88 97 GLU A CA 1
ATOM 777 C C . GLU A 1 97 ? 4.052 2.492 -7.279 1.00 89.88 97 GLU A C 1
ATOM 779 O O . GLU A 1 97 ? 4.281 1.946 -6.203 1.00 89.88 97 GLU A O 1
ATOM 784 N N . LYS A 1 98 ? 3.895 3.817 -7.380 1.00 90.88 98 LYS A N 1
ATOM 785 C CA . LYS A 1 98 ? 3.924 4.700 -6.207 1.00 90.88 98 LYS A CA 1
ATOM 786 C C . LYS A 1 98 ? 2.743 4.446 -5.275 1.00 90.88 98 LYS A C 1
ATOM 788 O O . LYS A 1 98 ? 2.934 4.429 -4.064 1.00 90.88 98 LYS A O 1
ATOM 793 N N . LEU A 1 99 ? 1.547 4.203 -5.810 1.00 90.56 99 LEU A N 1
ATOM 794 C CA . LEU A 1 99 ? 0.394 3.813 -4.993 1.00 90.56 99 LEU A CA 1
ATOM 795 C C . LEU A 1 99 ? 0.582 2.442 -4.341 1.00 90.56 99 LEU A C 1
ATOM 797 O O . LEU A 1 99 ? 0.313 2.298 -3.151 1.00 90.56 99 LEU A O 1
ATOM 801 N N . ALA A 1 100 ? 1.104 1.458 -5.075 1.00 91.44 100 ALA A N 1
ATOM 802 C CA . ALA A 1 100 ? 1.451 0.162 -4.493 1.00 91.44 100 ALA A CA 1
ATOM 803 C C . ALA A 1 100 ? 2.493 0.313 -3.372 1.00 91.44 100 ALA A C 1
ATOM 805 O O . ALA A 1 100 ? 2.341 -0.266 -2.299 1.00 91.44 100 ALA A O 1
ATOM 806 N N . LEU A 1 101 ? 3.507 1.160 -3.571 1.00 91.38 101 LEU A N 1
ATOM 807 C CA . LEU A 1 101 ? 4.489 1.487 -2.541 1.00 91.38 101 LEU A CA 1
ATOM 808 C C . LEU A 1 101 ? 3.837 2.153 -1.320 1.00 91.38 101 LEU A C 1
ATOM 810 O O . LEU A 1 101 ? 4.201 1.831 -0.192 1.00 91.38 101 LEU A O 1
ATOM 814 N N . ALA A 1 102 ? 2.868 3.050 -1.521 1.00 92.06 102 ALA A N 1
ATOM 815 C CA . ALA A 1 102 ? 2.101 3.662 -0.436 1.00 92.06 102 ALA A CA 1
ATOM 816 C C . ALA A 1 102 ? 1.371 2.601 0.405 1.00 92.06 102 ALA A C 1
ATOM 818 O O . ALA A 1 102 ? 1.408 2.658 1.638 1.00 92.06 102 ALA A O 1
ATOM 819 N N . LEU A 1 103 ? 0.769 1.604 -0.252 1.00 92.44 103 LEU A N 1
ATOM 820 C CA . LEU A 1 103 ? 0.090 0.487 0.404 1.00 92.44 103 LEU A CA 1
ATOM 821 C C . LEU A 1 103 ? 1.066 -0.385 1.199 1.00 92.44 103 LEU A C 1
ATOM 823 O O . LEU A 1 103 ? 0.842 -0.613 2.382 1.00 92.44 103 LEU A O 1
ATOM 827 N N . VAL A 1 104 ? 2.177 -0.807 0.593 1.00 92.69 104 VAL A N 1
ATOM 828 C CA . VAL A 1 104 ? 3.209 -1.627 1.257 1.00 92.69 104 VAL A CA 1
ATOM 829 C C . VAL A 1 104 ? 3.796 -0.902 2.464 1.00 92.69 104 VAL A C 1
ATOM 831 O O . VAL A 1 104 ? 3.930 -1.477 3.542 1.00 92.69 104 VAL A O 1
ATOM 834 N N . MET A 1 105 ? 4.096 0.390 2.321 1.00 92.06 105 MET A N 1
ATOM 835 C CA . MET A 1 105 ? 4.577 1.218 3.427 1.00 92.06 105 MET A CA 1
ATOM 836 C C . MET A 1 105 ? 3.545 1.323 4.552 1.00 92.06 105 MET A C 1
ATOM 838 O O . MET A 1 105 ? 3.919 1.293 5.725 1.00 92.06 105 MET A O 1
ATOM 842 N N . SER A 1 106 ? 2.262 1.440 4.206 1.00 91.50 106 SER A N 1
ATOM 843 C CA . SER A 1 106 ? 1.167 1.482 5.178 1.00 91.50 106 SER A CA 1
ATOM 844 C C . SER A 1 106 ? 1.009 0.147 5.895 1.00 91.50 106 SER A C 1
ATOM 846 O O . SER A 1 106 ? 0.961 0.136 7.120 1.00 91.50 106 SER A O 1
ATOM 848 N N . ALA A 1 107 ? 1.027 -0.968 5.164 1.00 91.25 107 ALA A N 1
ATOM 849 C CA . ALA A 1 107 ? 0.950 -2.318 5.715 1.00 91.25 107 ALA A CA 1
ATOM 850 C C . ALA A 1 107 ? 2.134 -2.628 6.640 1.00 91.25 107 ALA A C 1
ATOM 852 O O . ALA A 1 107 ? 1.957 -3.152 7.736 1.00 91.25 107 ALA A O 1
ATOM 853 N N . SER A 1 108 ? 3.342 -2.222 6.242 1.00 91.19 108 SER A N 1
ATOM 854 C CA . SER A 1 108 ? 4.554 -2.391 7.043 1.00 91.19 108 SER A CA 1
ATOM 855 C C . SER A 1 108 ? 4.499 -1.585 8.347 1.00 91.19 108 SER A C 1
ATOM 857 O O . SER A 1 108 ? 4.783 -2.119 9.419 1.00 91.19 108 SER A O 1
ATOM 859 N N . LYS A 1 109 ? 4.093 -0.309 8.282 1.00 89.06 109 LYS A N 1
ATOM 860 C CA . LYS A 1 109 ? 4.030 0.572 9.461 1.00 89.06 109 LYS A CA 1
ATOM 861 C C . LYS A 1 109 ? 2.849 0.270 10.380 1.00 89.06 109 LYS A C 1
ATOM 863 O O . LYS A 1 109 ? 2.978 0.392 11.592 1.00 89.06 109 LYS A O 1
ATOM 868 N N . LEU A 1 110 ? 1.710 -0.109 9.812 1.00 86.88 110 LEU A N 1
ATOM 869 C CA . LEU A 1 110 ? 0.464 -0.380 10.529 1.00 86.88 110 LEU A CA 1
ATOM 870 C C . LEU A 1 110 ? 0.206 -1.887 10.642 1.00 86.88 110 LEU A C 1
ATOM 872 O O . LEU A 1 110 ? -0.942 -2.315 10.738 1.00 86.88 110 LEU A O 1
ATOM 876 N N . ARG A 1 111 ? 1.270 -2.701 10.670 1.00 88.56 111 ARG A N 1
ATOM 877 C CA . ARG A 1 111 ? 1.185 -4.167 10.702 1.00 88.56 111 ARG A CA 1
ATOM 878 C C . ARG A 1 111 ? 0.229 -4.719 11.771 1.00 88.56 111 ARG A C 1
ATOM 880 O O . ARG A 1 111 ? -0.574 -5.580 11.419 1.00 88.56 111 ARG A O 1
ATOM 887 N N . PRO A 1 112 ? 0.210 -4.212 13.025 1.00 84.94 112 PRO A N 1
ATOM 888 C CA . PRO A 1 112 ? -0.742 -4.690 14.031 1.00 84.94 112 PRO A CA 1
ATOM 889 C C . PRO A 1 112 ? -2.209 -4.498 13.620 1.00 84.94 112 PRO A C 1
ATOM 891 O O . PRO A 1 112 ? -3.059 -5.316 13.970 1.00 84.94 112 PRO A O 1
ATOM 894 N N . TYR A 1 113 ? -2.514 -3.446 12.851 1.00 83.56 113 TYR A N 1
ATOM 895 C CA . TYR A 1 113 ? -3.858 -3.182 12.335 1.00 83.56 113 TYR A CA 1
ATOM 896 C C . TYR A 1 113 ? -4.208 -4.108 11.174 1.00 83.56 113 TYR A C 1
ATOM 898 O O . TYR A 1 113 ? -5.271 -4.718 11.203 1.00 83.56 113 TYR A O 1
ATOM 906 N N . PHE A 1 114 ? -3.293 -4.277 10.217 1.00 86.81 114 PHE A N 1
ATOM 907 C CA . PHE A 1 114 ? -3.472 -5.166 9.063 1.00 86.81 114 PHE A CA 1
ATOM 908 C C . PHE A 1 114 ? -3.617 -6.647 9.447 1.00 86.81 114 PHE A C 1
ATOM 910 O O . PHE A 1 114 ? -4.272 -7.405 8.742 1.00 86.81 114 PHE A O 1
ATOM 917 N N . GLN A 1 115 ? -3.026 -7.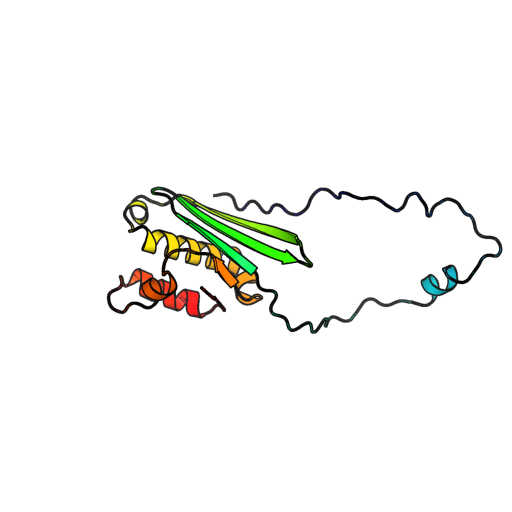073 10.567 1.00 86.38 115 GLN A N 1
ATOM 918 C CA . GLN A 1 115 ? -3.143 -8.453 11.056 1.00 86.38 115 GLN A CA 1
ATOM 919 C C . GLN A 1 115 ? -4.438 -8.719 11.836 1.00 86.38 115 GLN A C 1
ATOM 921 O O . GLN A 1 115 ? -4.872 -9.864 11.933 1.00 86.38 115 GLN A O 1
ATOM 926 N N . SER A 1 116 ? -5.054 -7.683 12.412 1.00 83.19 116 SER A N 1
ATOM 927 C CA . SER A 1 116 ? -6.234 -7.819 13.279 1.00 83.19 116 SER A CA 1
ATOM 928 C C . SER A 1 116 ? -7.549 -7.390 12.619 1.00 83.19 116 SER A C 1
ATOM 930 O O . SER A 1 116 ? -8.622 -7.726 13.124 1.00 83.19 116 SER A O 1
ATOM 932 N N . HIS A 1 117 ? -7.489 -6.670 11.497 1.00 83.44 117 HIS A N 1
ATOM 933 C CA . HIS A 1 117 ? -8.645 -6.083 10.821 1.00 83.44 117 HIS A CA 1
ATOM 934 C C . HIS A 1 117 ? -8.604 -6.338 9.315 1.00 83.44 117 HIS A C 1
ATOM 936 O O . HIS A 1 117 ? -7.530 -6.433 8.731 1.00 83.44 117 HIS A O 1
ATOM 942 N N . SER A 1 118 ? -9.788 -6.401 8.700 1.00 86.50 118 SER A N 1
ATOM 943 C CA . SER A 1 118 ? -9.912 -6.333 7.242 1.00 86.50 118 SER A CA 1
ATOM 944 C C . SER A 1 118 ? -9.702 -4.890 6.791 1.00 86.50 118 SER A C 1
ATOM 946 O O . SER A 1 118 ? -10.276 -3.972 7.393 1.00 86.50 118 SER A O 1
ATOM 948 N N . ILE A 1 119 ? -8.864 -4.683 5.777 1.00 89.19 119 ILE A N 1
ATOM 949 C CA . ILE A 1 119 ? -8.525 -3.358 5.256 1.00 89.19 119 ILE A CA 1
ATOM 950 C C . ILE A 1 119 ? -9.150 -3.186 3.875 1.00 89.19 119 ILE A C 1
ATOM 952 O O . ILE A 1 119 ? -8.786 -3.896 2.945 1.00 89.19 119 ILE A O 1
ATOM 956 N N . VAL A 1 120 ? -10.028 -2.198 3.719 1.00 90.25 120 VAL A N 1
ATOM 957 C CA . VAL A 1 120 ? -10.579 -1.798 2.419 1.00 90.25 120 VAL A CA 1
ATOM 958 C C . VAL A 1 120 ? -9.759 -0.634 1.881 1.00 90.25 120 VAL A C 1
ATOM 960 O O . VAL A 1 120 ? -9.724 0.450 2.468 1.00 90.25 120 VAL A O 1
ATOM 963 N N . VAL A 1 121 ? -9.071 -0.845 0.766 1.00 91.06 121 VAL A N 1
ATOM 964 C CA . VAL A 1 121 ? -8.270 0.179 0.100 1.00 91.06 121 VAL A CA 1
ATOM 965 C C . VAL A 1 121 ? -9.178 1.037 -0.765 1.00 91.06 121 VAL A C 1
ATOM 967 O O . VAL A 1 121 ? -9.661 0.620 -1.809 1.00 91.06 121 VAL A O 1
ATOM 970 N N . MET A 1 122 ? -9.352 2.288 -0.358 1.00 87.50 122 MET A N 1
ATOM 971 C CA . MET A 1 122 ? -10.129 3.268 -1.101 1.00 87.50 122 MET A CA 1
ATOM 972 C C . MET A 1 122 ? -9.249 3.870 -2.199 1.00 87.50 122 MET A C 1
ATOM 974 O O . MET A 1 122 ? -8.421 4.750 -1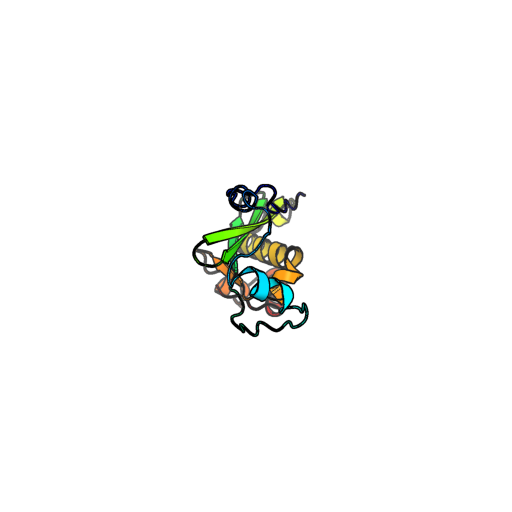.947 1.00 87.50 122 MET A O 1
ATOM 978 N N . THR A 1 123 ? -9.411 3.383 -3.430 1.00 82.38 123 THR A N 1
ATOM 979 C CA . THR A 1 123 ? -8.688 3.873 -4.610 1.00 82.38 123 THR A CA 1
ATOM 980 C C . THR A 1 123 ? -9.592 3.920 -5.839 1.00 82.38 123 THR A C 1
ATOM 982 O O . THR A 1 123 ? -10.411 3.039 -6.063 1.00 82.38 123 THR A O 1
ATOM 985 N N . SER A 1 124 ? -9.438 4.953 -6.670 1.00 78.94 124 SER A N 1
ATOM 986 C CA . SER A 1 124 ? -10.109 5.043 -7.976 1.00 78.94 124 SER A CA 1
ATOM 987 C C . SER A 1 124 ? -9.360 4.303 -9.088 1.00 78.94 124 SER A C 1
ATOM 989 O O . SER A 1 124 ? -9.848 4.199 -10.212 1.00 78.94 124 SER A O 1
ATOM 991 N N . GLN A 1 125 ? -8.147 3.826 -8.799 1.00 81.75 125 GLN A N 1
ATOM 992 C CA . GLN A 1 125 ? -7.253 3.191 -9.764 1.00 81.75 125 GLN A CA 1
ATOM 993 C C . GLN A 1 125 ? -7.289 1.666 -9.586 1.00 81.75 125 GLN A C 1
ATOM 995 O O . GLN A 1 125 ? -7.426 1.202 -8.455 1.00 81.75 125 GLN A O 1
ATOM 1000 N N . PRO A 1 126 ? -7.114 0.863 -10.656 1.00 84.88 126 PRO A N 1
ATOM 1001 C CA . PRO A 1 126 ? -7.228 -0.598 -10.603 1.00 84.88 126 PRO A CA 1
ATOM 1002 C C . PRO A 1 126 ? -5.996 -1.257 -9.950 1.00 84.88 126 PRO A C 1
ATOM 1004 O O . PRO A 1 126 ? -5.263 -2.022 -10.580 1.00 84.88 126 PRO A O 1
ATOM 1007 N N . LEU A 1 127 ? -5.750 -0.953 -8.672 1.00 86.06 127 LEU A N 1
ATOM 1008 C CA . LEU A 1 127 ? -4.548 -1.353 -7.938 1.00 86.06 127 LEU A CA 1
ATOM 1009 C C . LEU A 1 127 ? -4.432 -2.877 -7.817 1.00 86.06 127 LEU A C 1
ATOM 1011 O O . LEU A 1 127 ? -3.349 -3.426 -8.014 1.00 86.06 127 LEU A O 1
ATOM 1015 N N . ARG A 1 128 ? -5.564 -3.562 -7.604 1.00 85.69 128 ARG A N 1
ATOM 1016 C CA . ARG A 1 128 ? -5.648 -5.028 -7.602 1.00 85.69 128 ARG A CA 1
ATOM 1017 C C . ARG A 1 128 ? -5.098 -5.626 -8.897 1.00 85.69 128 ARG A C 1
ATOM 1019 O O . ARG A 1 128 ? -4.280 -6.539 -8.865 1.00 85.69 128 ARG A O 1
ATOM 1026 N N . THR A 1 129 ? -5.503 -5.085 -10.043 1.00 84.38 129 THR A N 1
ATOM 1027 C CA . THR A 1 129 ? -5.060 -5.575 -11.354 1.00 84.38 129 THR A CA 1
ATOM 1028 C C . THR A 1 129 ? -3.567 -5.354 -11.560 1.00 84.38 129 THR A C 1
ATOM 1030 O O . THR A 1 129 ? -2.894 -6.227 -12.095 1.00 84.38 129 THR A O 1
ATOM 1033 N N . VAL A 1 130 ? -3.028 -4.216 -11.115 1.00 84.94 130 VAL A N 1
ATOM 1034 C CA . VAL A 1 130 ? -1.593 -3.917 -11.246 1.00 84.94 130 VAL A CA 1
ATOM 1035 C C . VAL A 1 130 ? -0.746 -4.852 -10.382 1.00 84.94 130 VAL A C 1
ATOM 1037 O O . VAL A 1 130 ? 0.277 -5.341 -10.851 1.00 84.94 130 VAL A O 1
ATOM 1040 N N . LEU A 1 131 ? -1.176 -5.141 -9.151 1.00 83.69 131 LEU A N 1
ATOM 1041 C CA . LEU A 1 131 ? -0.461 -6.053 -8.252 1.00 83.69 131 LEU A CA 1
ATOM 1042 C C . LEU A 1 131 ? -0.475 -7.507 -8.750 1.00 83.69 131 LEU A C 1
ATOM 1044 O O . LEU A 1 131 ? 0.502 -8.224 -8.552 1.00 83.69 131 LEU A O 1
ATOM 1048 N N . HIS A 1 132 ? -1.548 -7.930 -9.423 1.00 79.88 132 HIS A N 1
ATOM 1049 C CA . HIS A 1 132 ? -1.706 -9.300 -9.926 1.00 79.88 132 HIS A CA 1
ATOM 1050 C C . HIS A 1 132 ? -1.392 -9.475 -11.418 1.00 79.88 132 HIS A C 1
ATOM 1052 O O . HIS A 1 132 ? -1.516 -10.581 -11.944 1.00 79.88 132 HIS A O 1
ATOM 1058 N N . SER A 1 133 ? -1.002 -8.414 -12.126 1.00 77.69 133 SER A N 1
ATOM 1059 C CA . SER A 1 133 ? -0.727 -8.509 -13.558 1.00 77.69 133 SER A CA 1
ATOM 1060 C C . SER A 1 133 ? 0.558 -9.320 -13.808 1.00 77.69 133 SER A C 1
ATOM 1062 O O . SER A 1 133 ? 1.577 -9.075 -13.155 1.00 77.69 133 SER A O 1
ATOM 1064 N N . PRO A 1 134 ? 0.564 -10.261 -14.770 1.00 58.19 134 PRO A N 1
ATOM 1065 C CA . PRO A 1 134 ? 1.737 -11.078 -15.083 1.00 58.19 134 PRO A CA 1
ATOM 1066 C C . PRO A 1 134 ? 2.846 -10.298 -15.809 1.00 58.19 134 PRO A C 1
ATOM 1068 O O . PRO A 1 134 ? 3.984 -10.751 -15.844 1.00 58.19 134 PRO A O 1
ATOM 1071 N N . ASN A 1 135 ? 2.543 -9.120 -16.370 1.00 64.31 135 ASN A N 1
ATOM 1072 C CA . ASN A 1 135 ? 3.498 -8.296 -17.126 1.00 64.31 135 ASN A CA 1
ATOM 1073 C C . ASN A 1 135 ? 4.193 -7.231 -16.256 1.00 64.31 135 ASN A C 1
ATOM 1075 O O . ASN A 1 135 ? 4.551 -6.149 -16.724 1.00 64.31 135 ASN A O 1
ATOM 1079 N N . THR A 1 136 ? 4.299 -7.498 -14.959 1.00 70.25 136 THR A N 1
ATOM 1080 C CA . THR A 1 136 ? 4.618 -6.483 -13.957 1.00 70.25 136 THR A CA 1
ATOM 1081 C C . THR A 1 136 ? 6.067 -6.595 -13.487 1.00 70.25 136 THR A C 1
ATOM 1083 O O . THR A 1 136 ? 6.648 -7.678 -13.474 1.00 70.25 136 THR A O 1
ATOM 1086 N N . SER A 1 137 ? 6.675 -5.470 -13.087 1.00 79.06 137 SER A N 1
ATOM 1087 C CA . SER A 1 137 ? 8.012 -5.444 -12.482 1.00 79.06 137 SER A CA 1
ATOM 1088 C C . SER A 1 137 ? 8.132 -6.461 -11.340 1.00 79.06 137 SER A C 1
ATOM 1090 O O . SER A 1 137 ? 7.235 -6.562 -10.502 1.00 79.06 137 SER A O 1
ATOM 1092 N N . GLY A 1 138 ? 9.277 -7.146 -11.232 1.00 85.25 138 GLY A N 1
ATOM 1093 C CA . GLY A 1 138 ? 9.535 -8.094 -10.139 1.00 85.25 138 GLY A CA 1
ATOM 1094 C C . GLY A 1 138 ? 9.361 -7.491 -8.735 1.00 85.25 138 GLY A C 1
ATOM 1095 O O . GLY A 1 138 ? 9.050 -8.210 -7.788 1.00 85.25 138 GLY A O 1
ATOM 1096 N N . ARG A 1 139 ? 9.475 -6.160 -8.596 1.00 87.06 139 ARG A N 1
ATOM 1097 C CA . ARG A 1 139 ? 9.167 -5.440 -7.347 1.00 87.06 139 ARG A CA 1
ATOM 1098 C C . ARG A 1 139 ? 7.692 -5.538 -6.959 1.00 87.06 139 ARG A C 1
ATOM 1100 O O . ARG A 1 139 ? 7.397 -5.816 -5.804 1.00 87.06 139 ARG A O 1
ATOM 1107 N N . LEU A 1 140 ? 6.779 -5.354 -7.911 1.00 88.25 140 LEU A N 1
ATOM 1108 C CA . LEU A 1 140 ? 5.341 -5.445 -7.656 1.00 88.25 140 LEU A CA 1
ATOM 1109 C C . LEU A 1 140 ? 4.913 -6.880 -7.350 1.00 88.25 140 LEU A C 1
ATOM 1111 O O . LEU A 1 140 ? 4.074 -7.070 -6.480 1.00 88.25 140 LEU A O 1
ATOM 1115 N N . VAL A 1 141 ? 5.542 -7.880 -7.978 1.00 89.81 141 VAL A N 1
ATOM 1116 C CA . VAL A 1 141 ? 5.327 -9.295 -7.623 1.00 89.81 141 VAL A CA 1
ATOM 1117 C C . VAL A 1 141 ? 5.722 -9.547 -6.168 1.00 89.81 141 VAL A C 1
ATOM 1119 O O . VAL A 1 141 ? 4.951 -10.126 -5.408 1.00 89.81 141 VAL A O 1
ATOM 1122 N N . LYS A 1 142 ? 6.894 -9.055 -5.747 1.00 90.06 142 LYS A N 1
ATOM 1123 C CA . LYS A 1 142 ? 7.336 -9.151 -4.351 1.00 90.06 142 LYS A CA 1
ATOM 1124 C C . LYS A 1 142 ? 6.352 -8.468 -3.396 1.00 90.06 142 LYS A C 1
ATOM 1126 O O . LYS A 1 142 ? 5.974 -9.060 -2.392 1.00 90.06 142 LYS A O 1
ATOM 1131 N N . TRP A 1 143 ? 5.909 -7.257 -3.721 1.00 91.94 143 TRP A N 1
ATOM 1132 C CA . TRP A 1 143 ? 4.928 -6.529 -2.915 1.00 91.94 143 TRP A CA 1
ATOM 1133 C C . TRP A 1 143 ? 3.569 -7.228 -2.858 1.00 91.94 143 TRP A C 1
ATOM 1135 O O . TRP A 1 143 ? 2.962 -7.264 -1.796 1.00 91.94 143 TRP A O 1
ATOM 1145 N N . ALA A 1 144 ? 3.103 -7.828 -3.953 1.00 89.75 144 ALA A N 1
ATOM 1146 C CA . ALA A 1 144 ? 1.868 -8.605 -3.966 1.00 89.75 144 ALA A CA 1
ATOM 1147 C C . ALA A 1 144 ? 1.954 -9.828 -3.038 1.00 89.75 144 ALA A C 1
ATOM 1149 O O . ALA A 1 144 ? 0.996 -10.119 -2.327 1.00 89.75 144 ALA A O 1
ATOM 1150 N N . ILE A 1 145 ? 3.110 -10.502 -2.991 1.00 89.81 145 ILE A N 1
ATOM 1151 C CA . ILE A 1 145 ? 3.358 -11.606 -2.053 1.00 89.81 145 ILE A CA 1
ATOM 1152 C C . ILE A 1 145 ? 3.349 -11.095 -0.606 1.00 89.81 145 ILE A C 1
ATOM 1154 O O . ILE A 1 145 ? 2.669 -11.678 0.232 1.00 89.81 145 ILE A O 1
ATOM 1158 N N . GLU A 1 146 ? 4.041 -9.992 -0.308 1.00 90.12 146 GLU A N 1
ATOM 1159 C CA . GLU A 1 146 ? 4.044 -9.395 1.040 1.00 90.12 146 GLU A CA 1
ATOM 1160 C C . GLU A 1 146 ? 2.633 -8.991 1.495 1.00 90.12 146 GLU A C 1
ATOM 1162 O O . GLU A 1 146 ? 2.245 -9.241 2.633 1.00 90.12 146 GLU A O 1
ATOM 1167 N N . LEU A 1 147 ? 1.841 -8.403 0.596 1.00 90.19 147 LEU A N 1
ATOM 1168 C CA . LEU A 1 147 ? 0.474 -7.973 0.883 1.00 90.19 147 LEU A CA 1
ATOM 1169 C C . LEU A 1 147 ? -0.514 -9.141 0.994 1.00 90.19 147 LEU A C 1
ATOM 1171 O O . LEU A 1 147 ? -1.546 -8.980 1.637 1.00 90.19 147 LEU A O 1
ATOM 1175 N N . SER A 1 148 ? -0.198 -10.309 0.423 1.00 89.38 148 SER A N 1
ATOM 1176 C CA . SER A 1 148 ? -1.049 -11.505 0.508 1.00 89.38 148 SER A CA 1
ATOM 1177 C C . SER A 1 148 ? -1.140 -12.112 1.914 1.00 89.38 148 SER A C 1
ATOM 1179 O O . SER A 1 148 ? -2.032 -12.919 2.162 1.00 89.38 148 SER A O 1
ATOM 1181 N N . GLU A 1 149 ? -0.258 -11.712 2.844 1.00 89.81 149 GLU A N 1
ATOM 1182 C CA . GLU A 1 149 ? -0.360 -12.064 4.273 1.00 89.81 149 GLU A CA 1
ATOM 1183 C C . GLU A 1 149 ? -1.588 -11.410 4.934 1.00 89.81 149 GLU A C 1
ATOM 1185 O O . GLU A 1 149 ? -2.077 -11.894 5.956 1.00 89.81 149 GLU A O 1
ATOM 1190 N N . TYR A 1 150 ? -2.087 -10.309 4.368 1.00 89.69 150 TYR A N 1
ATOM 1191 C CA . TYR A 1 150 ? -3.131 -9.485 4.966 1.00 89.69 150 TYR A CA 1
ATOM 1192 C C . TYR A 1 150 ? -4.473 -9.636 4.250 1.00 89.69 150 TYR A C 1
ATOM 1194 O O . TYR A 1 150 ? -4.550 -9.899 3.050 1.00 89.69 150 TYR A O 1
ATOM 1202 N N . ASP A 1 151 ? -5.548 -9.402 4.998 1.00 87.88 151 ASP A N 1
ATOM 1203 C CA . ASP A 1 151 ? -6.907 -9.377 4.466 1.00 87.88 151 ASP A CA 1
ATOM 1204 C C . ASP A 1 151 ? -7.219 -7.999 3.872 1.00 87.88 151 ASP A C 1
ATOM 1206 O O . ASP A 1 151 ? -7.684 -7.099 4.577 1.00 87.88 151 ASP A O 1
ATOM 1210 N N . ILE A 1 152 ? -6.879 -7.820 2.593 1.00 90.31 152 ILE A N 1
ATOM 1211 C CA . ILE A 1 152 ? -7.020 -6.548 1.876 1.00 90.31 152 ILE A CA 1
ATOM 1212 C C . ILE A 1 152 ? -8.082 -6.666 0.782 1.00 90.31 152 ILE A C 1
ATOM 1214 O O . ILE A 1 152 ? -7.966 -7.480 -0.137 1.00 90.31 152 ILE A O 1
ATOM 1218 N N . GLU A 1 153 ? -9.070 -5.783 0.849 1.00 89.69 153 GLU A N 1
ATOM 1219 C CA . GLU A 1 153 ? -10.100 -5.570 -0.165 1.00 89.69 153 GLU A CA 1
ATOM 1220 C C . GLU A 1 153 ? -9.791 -4.286 -0.961 1.00 89.69 153 GLU A C 1
ATOM 1222 O O . GLU A 1 153 ? -9.185 -3.355 -0.426 1.00 89.69 153 GLU A O 1
ATOM 1227 N N . TYR A 1 154 ? -10.163 -4.238 -2.245 1.00 86.12 154 TYR A N 1
ATOM 1228 C CA . TYR A 1 154 ? -9.866 -3.136 -3.180 1.00 86.12 154 TYR A CA 1
ATOM 1229 C C . TYR A 1 154 ? -11.123 -2.656 -3.895 1.00 86.12 154 TYR A C 1
ATOM 1231 O O . TYR A 1 154 ? -11.965 -3.528 -4.212 1.00 86.12 154 TYR A O 1
#

Sequence (154 aa):
MEVMEIAGKYPLRAPITLALEMDFKGLDGLVWAMILWPPRTSYPIETSRRRTAYLYLAASPATVSGMLIREERDEQKSVYYVTKTLIDAETRYPPMEKLALALVMSASKLRPYFQSHSIVVMTSQPLRTVLHSPNTSGRLVKWAIELSEYDIEY

Solvent-accessible surface area (backbone atoms only — not comparable to full-atom values): 9579 Å² total; per-residue (Å²): 138,67,78,59,70,70,73,82,84,72,87,89,73,89,86,64,84,82,74,75,80,77,84,92,82,89,85,71,80,63,68,59,63,67,74,78,63,84,80,94,85,70,87,73,83,81,62,86,61,64,60,57,27,40,34,41,66,46,62,56,74,52,36,26,27,27,39,38,30,35,70,5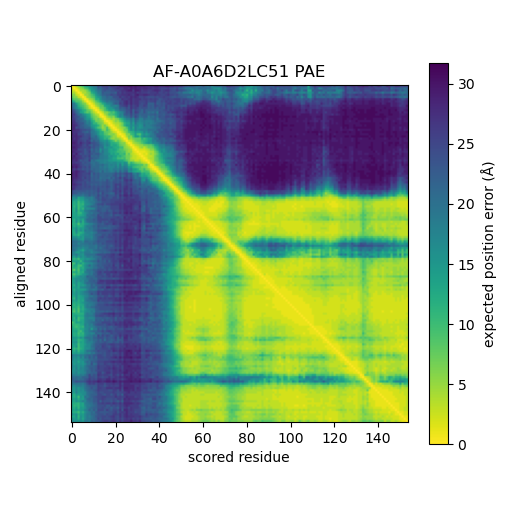1,96,94,41,82,43,72,59,42,48,42,60,46,76,48,52,82,76,55,40,70,46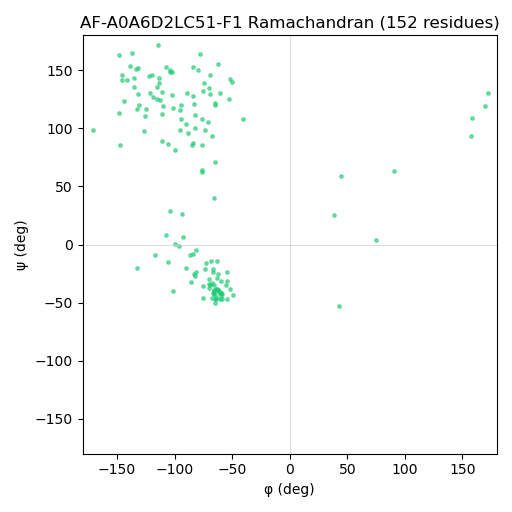,55,70,68,56,36,42,52,49,21,50,52,53,40,46,66,74,41,37,76,53,41,75,69,23,37,36,38,44,55,66,98,61,70,57,67,56,59,41,70,40,90,92,49,59,71,65,43,50,52,49,39,58,64,51,65,80,38,54,72,46,114

InterPro domains:
  IPR041373 Reverse transcriptase, RNase H-like domain [PF17917] (51-150)
  IPR043502 DNA/RNA polymerase superfamily [SSF56672] (51-150)

Radius of gyration: 23.17 Å; Cα contacts (8 Å, |Δi|>4): 187; chains: 1; bounding box: 49×30×72 Å

pLDDT: mean 71.64, std 21.11, range [31.44, 93.19]